Protein AF-A0A1M6DW70-F1 (afdb_monomer_lite)

pLDDT: mean 86.58, std 9.47, range [58.47, 95.62]

Structure (mmCIF, N/CA/C/O backbone):
data_AF-A0A1M6DW70-F1
#
_entry.id   AF-A0A1M6DW70-F1
#
loop_
_atom_site.group_PDB
_atom_site.id
_atom_site.type_symbol
_atom_site.label_atom_id
_atom_site.label_alt_id
_atom_site.label_comp_id
_atom_site.label_asym_id
_atom_site.label_entity_id
_atom_site.label_seq_id
_atom_site.pdbx_PDB_ins_code
_atom_site.Cartn_x
_atom_site.Cartn_y
_atom_site.Cartn_z
_atom_site.occupancy
_atom_site.B_iso_or_equiv
_atom_site.auth_seq_id
_atom_site.auth_comp_id
_atom_site.auth_asym_id
_atom_site.auth_atom_id
_atom_site.pdbx_PDB_model_num
ATOM 1 N N . MET A 1 1 ? 19.298 -14.355 -7.009 1.00 58.47 1 MET A N 1
ATOM 2 C CA . MET A 1 1 ? 19.334 -14.195 -8.479 1.00 58.47 1 MET A CA 1
ATOM 3 C C . MET A 1 1 ? 20.781 -14.211 -8.940 1.00 58.47 1 MET A C 1
ATOM 5 O O . MET A 1 1 ? 21.612 -13.657 -8.231 1.00 58.47 1 MET A O 1
ATOM 9 N N . SER A 1 2 ? 21.098 -14.865 -10.060 1.00 77.12 2 SER A N 1
ATOM 10 C CA . SER A 1 2 ? 22.449 -14.828 -10.643 1.00 77.12 2 SER A CA 1
ATOM 11 C C . SER A 1 2 ? 22.695 -13.485 -11.347 1.00 77.12 2 SER A C 1
ATOM 13 O O . SER A 1 2 ? 21.750 -12.866 -11.836 1.00 77.12 2 SER A O 1
ATOM 15 N N . SER A 1 3 ? 23.954 -13.028 -11.406 1.00 79.88 3 SER A N 1
ATOM 16 C CA . SER A 1 3 ? 24.321 -11.741 -12.037 1.00 79.88 3 SER A CA 1
ATOM 17 C C . SER A 1 3 ? 23.804 -11.635 -13.476 1.00 79.88 3 SER A C 1
ATOM 19 O O . SER A 1 3 ? 23.207 -10.633 -13.856 1.00 79.88 3 SER A O 1
ATOM 21 N N . HIS A 1 4 ? 23.926 -12.723 -14.240 1.00 82.38 4 HIS A N 1
ATOM 22 C CA . HIS A 1 4 ? 23.454 -12.797 -15.623 1.00 82.38 4 HIS A CA 1
ATOM 23 C C . HIS A 1 4 ? 21.933 -12.685 -15.766 1.00 82.38 4 HIS A C 1
ATOM 25 O O . HIS A 1 4 ? 21.446 -12.059 -16.704 1.00 82.38 4 HIS A O 1
ATOM 31 N N . GLN A 1 5 ? 21.167 -13.260 -14.836 1.00 88.25 5 GLN A N 1
ATOM 32 C CA . GLN A 1 5 ? 19.709 -13.148 -14.871 1.00 88.25 5 GLN A CA 1
ATOM 33 C C . GLN A 1 5 ? 19.267 -11.708 -14.592 1.00 88.25 5 GLN A C 1
ATOM 35 O O . GLN A 1 5 ? 18.357 -11.204 -15.241 1.00 88.25 5 GLN A O 1
ATOM 40 N N . LEU A 1 6 ? 19.953 -11.019 -13.678 1.00 90.44 6 LEU A N 1
ATOM 41 C CA . LEU A 1 6 ? 19.671 -9.618 -13.378 1.00 90.44 6 LEU A CA 1
ATOM 42 C C . LEU A 1 6 ? 19.991 -8.694 -14.563 1.00 90.44 6 LEU A C 1
ATOM 44 O O . LEU A 1 6 ? 19.224 -7.781 -14.856 1.00 90.44 6 LEU A O 1
ATOM 48 N N . GLU A 1 7 ? 21.110 -8.919 -15.250 1.00 92.12 7 GLU A N 1
ATOM 49 C CA . GLU A 1 7 ? 21.473 -8.168 -16.460 1.00 92.12 7 GLU A CA 1
ATOM 50 C C . GLU A 1 7 ? 20.455 -8.369 -17.585 1.00 92.12 7 GLU A C 1
ATOM 52 O O . GLU A 1 7 ? 20.051 -7.403 -18.234 1.00 92.12 7 GLU A O 1
ATOM 57 N N . HIS A 1 8 ? 19.982 -9.603 -17.768 1.00 93.62 8 HIS A N 1
ATOM 58 C CA . HIS A 1 8 ? 18.961 -9.916 -18.761 1.00 93.62 8 HIS A CA 1
ATOM 59 C C . HIS A 1 8 ? 17.635 -9.190 -18.485 1.00 93.62 8 HIS A C 1
ATOM 61 O O . HIS A 1 8 ? 17.075 -8.559 -19.382 1.00 93.62 8 HIS A O 1
ATOM 67 N N . GLU A 1 9 ? 17.161 -9.210 -17.237 1.00 92.75 9 GLU A N 1
ATOM 68 C CA . GLU A 1 9 ? 15.927 -8.515 -16.851 1.00 92.75 9 GLU A CA 1
ATOM 69 C C . GLU A 1 9 ? 16.037 -6.992 -17.031 1.00 92.75 9 GLU A C 1
ATOM 71 O O . GLU A 1 9 ? 15.094 -6.353 -17.501 1.00 92.75 9 GLU A O 1
ATOM 76 N N . LYS A 1 10 ? 17.206 -6.399 -16.751 1.00 92.50 10 LYS A N 1
ATOM 77 C CA . LYS A 1 10 ? 17.450 -4.968 -17.005 1.00 92.50 10 LYS A CA 1
ATOM 78 C C . LYS A 1 10 ? 17.316 -4.620 -18.487 1.00 92.50 10 LYS A C 1
ATOM 80 O O . LYS A 1 10 ? 16.659 -3.637 -18.823 1.00 92.50 10 LYS A O 1
ATOM 85 N N . LEU A 1 11 ? 17.911 -5.421 -19.371 1.00 95.62 11 LEU A N 1
ATOM 86 C CA . LEU A 1 11 ? 17.835 -5.198 -20.818 1.00 95.62 11 LEU A CA 1
ATOM 87 C C . LEU A 1 11 ? 16.402 -5.324 -21.340 1.00 95.62 11 LEU A C 1
ATOM 89 O O . LEU A 1 11 ? 15.957 -4.495 -22.133 1.00 95.62 11 LEU A O 1
ATOM 93 N N . LYS A 1 12 ? 15.662 -6.322 -20.853 1.00 94.81 12 LYS A N 1
ATOM 94 C CA . LYS A 1 12 ? 14.253 -6.520 -21.199 1.00 94.81 12 LYS A CA 1
ATOM 95 C C . LYS A 1 12 ? 13.395 -5.320 -20.800 1.00 94.81 12 LYS A C 1
ATOM 97 O O . LYS A 1 12 ? 12.552 -4.882 -21.579 1.00 94.81 12 LYS A O 1
ATOM 102 N N . LEU A 1 13 ? 13.636 -4.764 -19.615 1.00 92.31 13 LEU A N 1
ATOM 103 C CA . LEU A 1 13 ? 12.917 -3.595 -19.118 1.00 92.31 13 LEU A CA 1
ATOM 104 C C . LEU A 1 13 ? 13.230 -2.335 -19.937 1.00 92.31 13 LEU A C 1
ATOM 106 O O . LEU A 1 13 ? 12.308 -1.604 -20.287 1.00 92.31 13 LEU A O 1
ATOM 110 N N . ILE A 1 14 ? 14.498 -2.113 -20.303 1.00 92.81 14 ILE A N 1
ATOM 111 C CA . ILE A 1 14 ? 14.890 -1.006 -21.192 1.00 92.81 14 ILE A CA 1
ATOM 112 C C . ILE A 1 14 ? 14.152 -1.111 -22.526 1.00 92.81 14 ILE A C 1
ATOM 114 O O . ILE A 1 14 ? 13.535 -0.142 -22.961 1.00 92.81 14 ILE A O 1
ATOM 118 N N . HIS A 1 15 ? 14.178 -2.291 -23.148 1.00 94.44 15 HIS A N 1
ATOM 119 C CA . HIS A 1 15 ? 13.503 -2.516 -24.421 1.00 94.44 15 HIS A CA 1
ATOM 120 C C . HIS A 1 15 ? 11.999 -2.232 -24.320 1.00 94.44 15 HIS A C 1
ATOM 122 O O . HIS A 1 15 ? 11.468 -1.455 -25.110 1.00 94.44 15 HIS A O 1
ATOM 128 N N . TRP A 1 16 ? 11.337 -2.761 -23.291 1.00 94.44 16 TRP A N 1
ATOM 129 C CA . TRP A 1 16 ? 9.913 -2.523 -23.070 1.00 94.44 16 TRP A CA 1
ATOM 130 C C . TRP A 1 16 ? 9.580 -1.032 -22.930 1.00 94.44 16 TRP A C 1
ATOM 132 O O . TRP A 1 16 ? 8.644 -0.553 -23.562 1.00 94.44 16 TRP A O 1
ATOM 142 N N . ILE A 1 17 ? 10.381 -0.275 -22.171 1.00 91.44 17 ILE A N 1
ATOM 143 C CA . ILE A 1 17 ? 10.187 1.175 -22.022 1.00 91.44 17 ILE A CA 1
ATOM 144 C C . ILE A 1 17 ? 10.343 1.895 -23.366 1.00 91.44 17 ILE A C 1
ATOM 146 O O . ILE A 1 17 ? 9.563 2.797 -23.657 1.00 91.44 17 ILE A O 1
ATOM 150 N N . THR A 1 18 ? 11.309 1.501 -24.202 1.00 92.50 18 THR A N 1
ATOM 151 C CA . THR A 1 18 ? 11.518 2.140 -25.516 1.00 92.50 18 THR A CA 1
ATOM 152 C C . THR A 1 18 ? 10.381 1.900 -26.508 1.00 92.50 18 THR A C 1
ATOM 154 O O . THR A 1 18 ? 10.203 2.694 -27.430 1.00 92.50 18 THR A O 1
ATOM 157 N N . GLU A 1 19 ? 9.598 0.836 -26.328 1.00 94.75 19 GLU A N 1
ATOM 158 C CA . GLU A 1 19 ? 8.436 0.541 -27.173 1.00 94.75 19 GLU A CA 1
ATOM 159 C C . GLU A 1 19 ? 7.168 1.294 -26.742 1.00 94.75 19 GLU A C 1
ATOM 161 O O . GLU A 1 19 ? 6.201 1.370 -27.509 1.00 94.75 19 GLU A O 1
ATOM 166 N N . LEU A 1 20 ? 7.156 1.881 -25.540 1.00 92.50 20 LEU A N 1
ATOM 167 C CA . LEU A 1 20 ? 6.023 2.664 -25.057 1.00 92.50 20 LEU A CA 1
ATOM 168 C C . LEU A 1 20 ? 5.867 3.950 -25.873 1.00 92.50 20 LEU A C 1
ATOM 170 O O . LEU A 1 20 ? 6.781 4.761 -25.989 1.00 92.50 20 LEU A O 1
ATOM 174 N N . ARG A 1 21 ? 4.660 4.158 -26.402 1.00 92.19 21 ARG A N 1
ATOM 175 C CA . ARG A 1 21 ? 4.278 5.378 -27.137 1.00 92.19 21 ARG A CA 1
ATOM 176 C C . ARG A 1 21 ? 3.316 6.278 -26.365 1.00 92.19 21 ARG A C 1
ATOM 178 O O . ARG A 1 21 ? 3.030 7.385 -26.807 1.00 92.19 21 ARG A O 1
ATOM 185 N N . ASP A 1 22 ? 2.787 5.791 -25.246 1.00 93.25 22 ASP A N 1
ATOM 186 C CA . ASP A 1 22 ? 1.836 6.528 -24.421 1.00 93.25 22 ASP A CA 1
ATOM 187 C C . ASP A 1 22 ? 2.578 7.419 -23.415 1.00 93.25 22 ASP A C 1
ATOM 189 O O . ASP A 1 22 ? 3.162 6.943 -22.437 1.00 93.25 22 ASP A O 1
ATOM 193 N N . ASN A 1 23 ? 2.523 8.731 -23.650 1.00 90.06 23 ASN A N 1
ATOM 194 C CA . ASN A 1 23 ? 3.149 9.735 -22.791 1.00 90.06 23 ASN A CA 1
ATOM 195 C C . ASN A 1 23 ? 2.605 9.704 -21.354 1.00 90.06 23 ASN A C 1
ATOM 197 O O . ASN A 1 23 ? 3.370 9.907 -20.414 1.00 90.06 23 ASN A O 1
ATOM 201 N N . ALA A 1 24 ? 1.323 9.379 -21.152 1.00 92.06 24 ALA A N 1
ATOM 202 C CA . ALA A 1 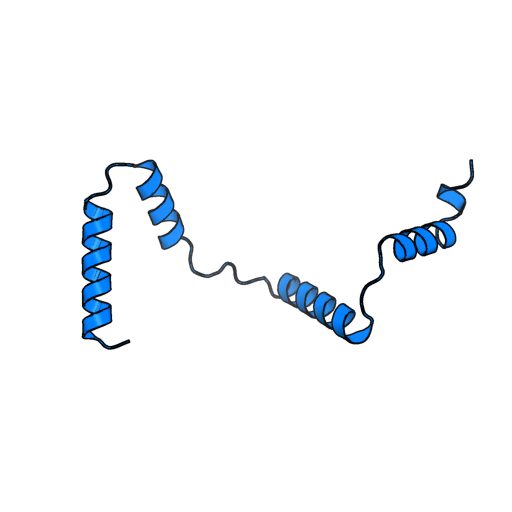24 ? 0.738 9.308 -19.813 1.00 92.06 24 ALA A CA 1
ATOM 203 C C . ALA A 1 24 ? 1.314 8.137 -18.999 1.00 92.06 24 ALA A C 1
ATOM 205 O O . ALA A 1 24 ? 1.422 8.214 -17.772 1.00 92.06 24 ALA A O 1
ATOM 206 N N . VAL A 1 25 ? 1.700 7.045 -19.666 1.00 90.62 25 VAL A N 1
ATOM 207 C CA . VAL A 1 25 ? 2.381 5.909 -19.028 1.00 90.62 25 VAL A CA 1
ATOM 208 C C . VAL A 1 25 ? 3.821 6.281 -18.677 1.00 90.62 25 VAL A C 1
ATOM 210 O O . VAL A 1 25 ? 4.262 6.002 -17.562 1.00 90.62 25 VAL A O 1
ATOM 213 N N . ILE A 1 26 ? 4.532 6.963 -19.579 1.00 90.81 26 ILE A N 1
ATOM 214 C CA . ILE A 1 26 ? 5.907 7.431 -19.341 1.00 90.81 26 ILE A CA 1
ATOM 215 C C . ILE A 1 26 ? 5.961 8.391 -18.145 1.00 90.81 26 ILE A C 1
ATOM 217 O O . ILE A 1 26 ? 6.797 8.211 -17.261 1.00 90.81 26 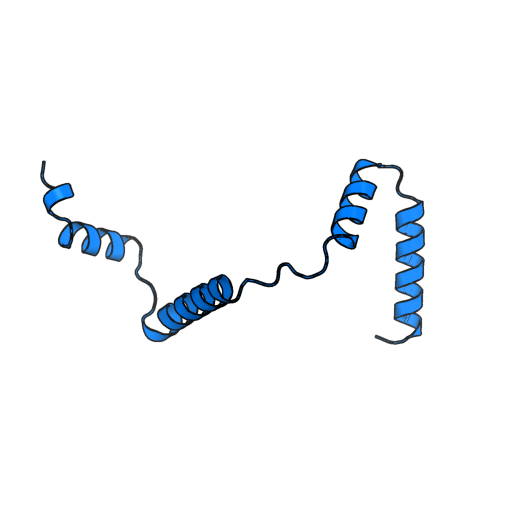ILE A O 1
ATOM 221 N N . GLU A 1 27 ? 5.038 9.349 -18.049 1.00 89.75 27 GLU A N 1
ATOM 222 C CA . GLU A 1 27 ? 4.958 10.274 -16.910 1.00 89.75 27 GLU A CA 1
ATOM 223 C C . GLU A 1 27 ? 4.730 9.549 -15.576 1.00 89.75 27 GLU A C 1
ATOM 225 O O . GLU A 1 27 ? 5.326 9.899 -14.556 1.00 89.75 27 GLU A O 1
ATOM 230 N N . LYS A 1 28 ? 3.883 8.511 -15.557 1.00 87.44 28 LYS A N 1
ATOM 231 C CA . LYS A 1 28 ? 3.668 7.690 -14.355 1.00 87.44 28 LYS A CA 1
ATOM 232 C C . LYS A 1 28 ? 4.928 6.918 -13.970 1.00 87.44 28 LYS A C 1
ATOM 234 O O . LYS A 1 28 ? 5.262 6.874 -12.790 1.00 87.44 28 LYS A O 1
ATOM 239 N N . LEU A 1 29 ? 5.644 6.350 -14.941 1.00 88.62 29 LEU A N 1
ATOM 240 C CA . LEU A 1 29 ? 6.915 5.662 -14.697 1.00 88.62 29 LEU A CA 1
ATOM 241 C C . LEU A 1 29 ? 7.977 6.622 -14.155 1.00 88.62 29 LEU A C 1
ATOM 243 O O . LEU A 1 29 ? 8.663 6.286 -13.195 1.00 88.62 29 LEU A O 1
ATOM 247 N N . GLN A 1 30 ? 8.069 7.833 -14.705 1.00 87.31 30 GLN A N 1
ATOM 248 C CA . GLN A 1 30 ? 8.953 8.878 -14.188 1.00 87.31 30 GLN A CA 1
ATOM 249 C C . GLN A 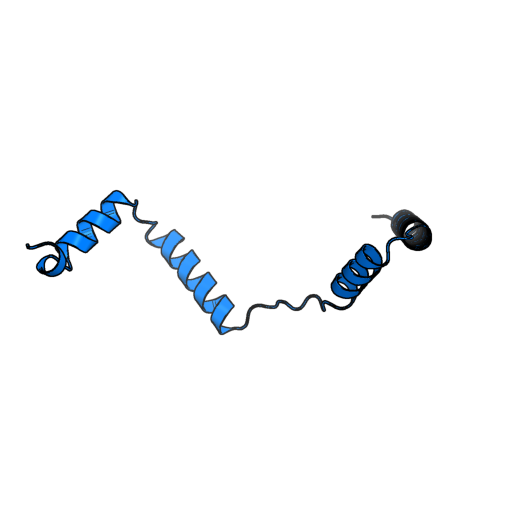1 30 ? 8.609 9.236 -12.744 1.00 87.31 30 GLN A C 1
ATOM 251 O O . GLN A 1 30 ? 9.507 9.288 -11.915 1.00 87.31 30 GLN A O 1
ATOM 256 N N . LYS A 1 31 ? 7.323 9.386 -12.404 1.00 87.38 31 LYS A N 1
ATOM 257 C CA . LYS A 1 31 ? 6.897 9.615 -11.015 1.00 87.38 31 LYS A CA 1
ATOM 258 C C . LYS A 1 31 ? 7.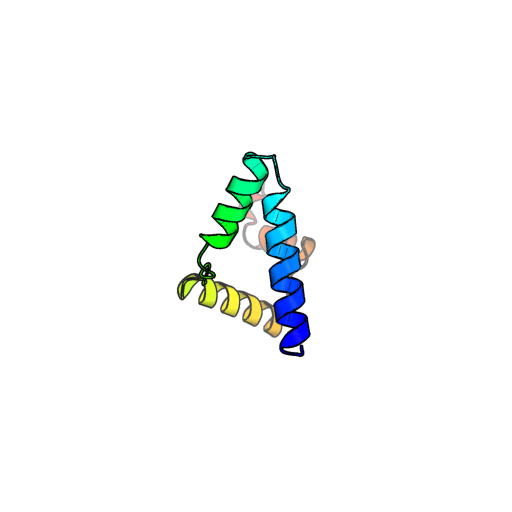292 8.475 -10.082 1.00 87.38 31 LYS A C 1
ATOM 260 O O . LYS A 1 31 ? 7.711 8.756 -8.973 1.00 87.38 31 LYS A O 1
ATOM 265 N N . ILE A 1 32 ? 7.203 7.220 -10.519 1.00 85.12 32 ILE A N 1
ATOM 266 C CA . ILE A 1 32 ? 7.646 6.065 -9.720 1.00 85.12 32 ILE A CA 1
ATOM 267 C C . ILE A 1 32 ? 9.170 6.070 -9.540 1.00 85.12 32 ILE A C 1
ATOM 269 O O . ILE A 1 32 ? 9.652 5.760 -8.458 1.00 85.12 32 ILE A O 1
ATOM 273 N N . MET A 1 33 ? 9.934 6.433 -10.576 1.00 82.88 33 MET A N 1
ATOM 274 C CA . MET A 1 33 ? 11.398 6.531 -10.493 1.00 82.88 33 MET A CA 1
ATOM 275 C C . MET A 1 33 ? 11.870 7.717 -9.643 1.00 82.88 33 MET A C 1
ATOM 277 O O . MET A 1 33 ? 12.914 7.630 -9.004 1.00 82.88 33 MET A O 1
ATOM 281 N N . SER A 1 34 ? 11.132 8.828 -9.674 1.00 79.69 34 SER A N 1
ATOM 282 C CA . SER A 1 34 ? 11.421 10.054 -8.923 1.00 79.69 34 SER A CA 1
ATOM 283 C C . SER A 1 34 ? 10.816 10.066 -7.525 1.00 79.69 34 SER A C 1
ATOM 285 O O . SER A 1 34 ? 11.233 10.877 -6.703 1.00 79.69 34 SER A O 1
ATOM 287 N N . ALA A 1 35 ? 9.848 9.195 -7.246 1.00 68.62 35 ALA A N 1
ATOM 288 C CA . ALA A 1 35 ? 9.450 8.881 -5.890 1.00 68.62 35 ALA A CA 1
ATOM 289 C C . ALA A 1 35 ? 10.649 8.189 -5.243 1.00 68.62 35 ALA A C 1
ATOM 291 O O . ALA A 1 35 ? 10.855 6.982 -5.388 1.00 68.62 35 ALA A O 1
ATOM 292 N N . GLU A 1 36 ? 11.485 8.979 -4.568 1.00 58.72 36 GLU A N 1
ATOM 293 C CA . GLU A 1 36 ? 12.409 8.447 -3.581 1.00 58.72 36 GLU A CA 1
ATOM 294 C C . GLU A 1 36 ? 11.633 7.430 -2.738 1.00 58.72 36 GLU A C 1
ATOM 296 O O . GLU A 1 36 ? 10.479 7.663 -2.375 1.00 58.72 36 GLU A O 1
ATOM 301 N N . GLN A 1 37 ? 12.248 6.286 -2.438 1.00 58.53 37 GLN A N 1
ATOM 302 C 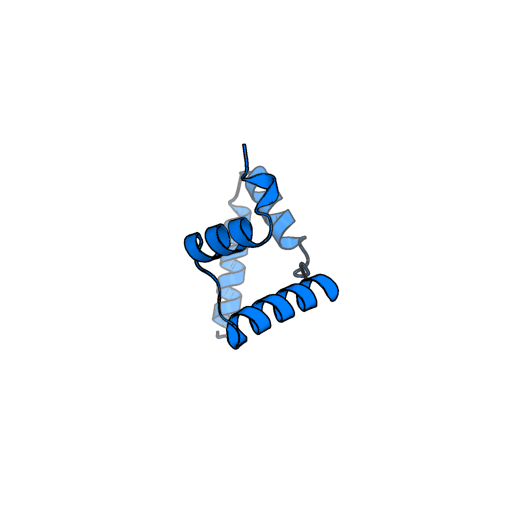CA . GLN A 1 37 ? 11.669 5.208 -1.621 1.00 58.53 37 GLN A CA 1
ATOM 303 C C . GLN A 1 37 ? 11.396 5.636 -0.161 1.00 58.53 37 GLN A C 1
ATOM 305 O O . GLN A 1 37 ? 11.387 4.815 0.752 1.00 58.53 37 GLN A O 1
ATOM 310 N N . SER A 1 38 ? 11.206 6.925 0.087 1.00 58.78 38 SER A N 1
ATOM 311 C CA . SER A 1 38 ? 10.990 7.546 1.374 1.00 58.78 38 SER A CA 1
ATOM 312 C C . SER A 1 38 ? 9.597 8.162 1.444 1.00 58.78 38 SER A C 1
ATOM 314 O O . SER A 1 38 ? 9.442 9.339 1.754 1.00 58.78 38 SER A O 1
ATOM 316 N N . GLU A 1 39 ? 8.563 7.341 1.307 1.00 59.28 39 GLU A N 1
ATOM 317 C CA . GLU A 1 39 ? 7.456 7.492 2.255 1.00 59.28 39 GLU A CA 1
ATOM 318 C C . GLU A 1 39 ? 7.853 6.753 3.540 1.00 59.28 39 GLU A C 1
ATOM 320 O O . GLU A 1 39 ? 7.270 5.751 3.945 1.00 59.28 39 GLU A O 1
ATOM 325 N N . SER A 1 40 ? 8.944 7.209 4.166 1.00 67.88 40 SER A N 1
ATOM 326 C CA . SER A 1 40 ? 9.253 6.801 5.526 1.00 67.88 40 SER A CA 1
ATOM 327 C C . SER A 1 40 ? 8.259 7.518 6.419 1.00 67.88 40 SER A C 1
ATOM 329 O O . SER A 1 40 ? 8.258 8.751 6.453 1.00 67.88 40 SER A O 1
ATOM 331 N N . LEU A 1 41 ? 7.442 6.761 7.146 1.00 79.38 41 LEU A N 1
ATOM 332 C CA . LEU A 1 41 ? 6.612 7.321 8.204 1.00 79.38 41 LEU A CA 1
ATOM 333 C C . LEU A 1 41 ? 7.471 8.229 9.087 1.00 79.38 41 LEU A C 1
ATOM 335 O O . LEU A 1 41 ? 8.577 7.853 9.501 1.00 79.38 41 LEU A O 1
ATOM 339 N N . SER A 1 42 ? 6.963 9.416 9.400 1.00 84.56 42 SER A N 1
ATOM 340 C CA . SER A 1 42 ? 7.554 10.242 10.441 1.00 84.56 42 SER A CA 1
ATOM 341 C C . SER A 1 42 ? 7.621 9.444 11.745 1.00 84.56 42 SER A C 1
ATOM 343 O O . SER A 1 42 ? 6.867 8.494 11.975 1.00 84.56 42 SER A O 1
ATOM 345 N N . LYS A 1 43 ? 8.520 9.845 12.649 1.00 86.25 43 LYS A N 1
ATOM 346 C CA . LYS A 1 43 ? 8.644 9.189 13.961 1.00 86.25 43 LYS A CA 1
ATOM 347 C C . LYS A 1 43 ? 7.307 9.135 14.707 1.00 86.25 43 LYS A C 1
ATOM 349 O O . LYS A 1 43 ? 7.037 8.146 15.377 1.00 86.25 43 LYS A O 1
ATOM 354 N N . ASN A 1 44 ? 6.481 10.171 14.552 1.00 89.75 44 ASN A N 1
ATOM 355 C CA . ASN A 1 44 ? 5.178 10.266 15.204 1.00 89.75 44 ASN A CA 1
ATOM 356 C C . ASN A 1 44 ? 4.150 9.327 14.568 1.00 89.75 44 ASN A C 1
ATOM 358 O O . ASN A 1 44 ? 3.443 8.637 15.292 1.00 89.75 44 ASN A O 1
ATOM 362 N N . GLU A 1 45 ? 4.087 9.261 13.236 1.00 89.12 45 GLU A N 1
ATOM 363 C CA . GLU A 1 45 ? 3.186 8.334 12.538 1.00 89.12 45 GLU A CA 1
ATOM 364 C C . GLU A 1 45 ? 3.540 6.885 12.856 1.00 89.12 45 GLU A C 1
ATOM 366 O O . GLU A 1 45 ? 2.664 6.081 13.164 1.00 89.12 45 GLU A O 1
ATOM 371 N N . ARG A 1 46 ? 4.837 6.565 12.863 1.00 91.81 46 ARG A N 1
ATOM 372 C CA . ARG A 1 46 ? 5.303 5.235 13.241 1.00 91.81 46 ARG A CA 1
ATOM 373 C C . ARG A 1 46 ? 4.957 4.903 14.692 1.00 91.81 46 ARG A C 1
ATOM 375 O O . ARG A 1 46 ? 4.427 3.829 14.943 1.00 91.81 46 ARG A O 1
ATOM 382 N N . ALA A 1 47 ? 5.196 5.829 15.621 1.00 93.75 47 ALA A N 1
ATOM 383 C CA . ALA A 1 47 ? 4.858 5.632 17.028 1.00 93.75 47 ALA A CA 1
ATOM 384 C C . ALA A 1 47 ? 3.351 5.410 17.242 1.00 93.75 47 ALA A C 1
ATOM 386 O O . ALA A 1 47 ? 2.978 4.523 18.002 1.00 93.75 47 ALA A O 1
ATOM 387 N N . ALA A 1 48 ? 2.492 6.159 16.542 1.00 93.56 48 ALA A N 1
ATOM 388 C CA . ALA A 1 48 ? 1.042 5.997 16.629 1.00 93.56 48 ALA A CA 1
ATOM 389 C C . ALA A 1 48 ? 0.574 4.629 16.102 1.00 93.56 48 ALA A C 1
ATOM 391 O O . ALA A 1 48 ? -0.297 3.997 16.701 1.00 93.56 48 ALA A O 1
ATOM 392 N N . ILE A 1 49 ? 1.168 4.147 15.006 1.00 91.62 49 ILE A N 1
ATOM 393 C CA . ILE A 1 49 ? 0.879 2.811 14.467 1.00 91.62 49 ILE A CA 1
ATOM 394 C C . ILE A 1 49 ? 1.364 1.725 15.432 1.00 91.62 49 ILE A C 1
ATOM 396 O O . ILE A 1 49 ? 0.610 0.800 15.729 1.00 91.62 49 ILE A O 1
ATOM 400 N N . ASP A 1 50 ? 2.584 1.847 15.957 1.00 93.69 50 ASP A N 1
ATOM 401 C CA . ASP A 1 50 ? 3.144 0.884 16.908 1.00 93.69 50 ASP A CA 1
ATOM 402 C C . ASP A 1 50 ? 2.312 0.831 18.203 1.00 93.69 50 ASP A C 1
ATOM 404 O O . ASP A 1 50 ? 2.079 -0.246 18.753 1.00 93.69 50 ASP A O 1
ATOM 408 N N . GLU A 1 51 ? 1.820 1.972 18.693 1.00 92.94 51 GLU A N 1
ATOM 409 C CA . GLU A 1 51 ? 0.908 2.037 19.840 1.00 92.94 51 GLU A CA 1
ATOM 410 C C . GLU A 1 51 ? -0.422 1.336 19.542 1.00 92.94 51 GLU A C 1
ATOM 412 O O . GLU A 1 51 ? -0.866 0.497 20.331 1.00 92.94 51 GLU A O 1
ATOM 417 N N . ALA A 1 52 ? -1.028 1.620 18.385 1.00 89.88 52 ALA A N 1
ATOM 418 C CA . ALA A 1 52 ? -2.274 0.990 17.963 1.00 89.88 52 ALA A CA 1
ATOM 419 C C . ALA A 1 52 ? -2.132 -0.538 17.867 1.00 89.88 52 ALA A C 1
ATOM 421 O O . ALA A 1 52 ? -2.944 -1.261 18.446 1.00 89.88 52 ALA A O 1
ATOM 422 N N . LEU A 1 53 ? -1.078 -1.039 17.219 1.00 92.25 53 LEU A N 1
ATOM 423 C CA . LEU A 1 53 ? -0.811 -2.477 17.107 1.00 92.25 53 LEU A CA 1
ATOM 424 C C . LEU A 1 53 ? -0.596 -3.124 18.482 1.00 92.25 53 LEU A C 1
ATOM 426 O O . LEU A 1 53 ? -1.233 -4.128 18.791 1.00 92.25 53 LEU A O 1
ATOM 430 N N . ASN A 1 54 ? 0.205 -2.502 19.353 1.00 92.62 54 ASN A N 1
ATOM 431 C CA . ASN A 1 54 ? 0.408 -2.992 20.719 1.00 92.62 54 ASN A CA 1
ATOM 432 C C . ASN A 1 54 ? -0.894 -3.021 21.536 1.00 92.62 54 ASN A C 1
ATOM 434 O O . ASN A 1 54 ? -1.083 -3.914 22.364 1.00 92.62 54 ASN A O 1
ATOM 438 N N . SER A 1 55 ? -1.784 -2.042 21.341 1.00 89.94 55 SER A N 1
ATOM 439 C CA . SER A 1 55 ? -3.082 -2.005 22.022 1.00 89.94 55 SER A CA 1
ATOM 440 C C . SER A 1 55 ? -3.996 -3.147 21.574 1.00 89.94 55 SER A C 1
ATOM 442 O O . SER A 1 55 ? -4.643 -3.770 22.415 1.00 89.94 55 SER A O 1
ATOM 444 N N . ILE A 1 56 ? -3.978 -3.471 20.277 1.00 89.62 56 ILE A N 1
ATOM 445 C CA . I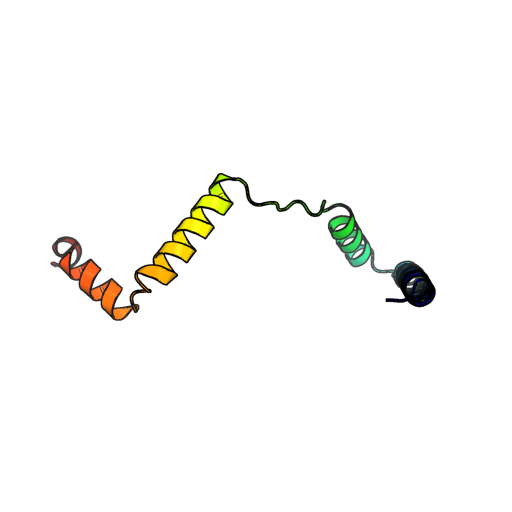LE A 1 56 ? -4.745 -4.573 19.693 1.00 89.62 56 ILE A CA 1
ATOM 446 C C . ILE A 1 56 ? -4.215 -5.914 20.207 1.00 89.62 56 ILE A C 1
ATOM 448 O O . ILE A 1 56 ? -5.007 -6.756 20.622 1.00 89.62 56 ILE A O 1
ATOM 452 N N . ASP A 1 57 ? -2.895 -6.099 20.248 1.00 88.12 57 ASP A N 1
ATOM 453 C CA . ASP A 1 57 ? -2.284 -7.351 20.708 1.00 88.12 57 ASP A CA 1
ATOM 454 C C . ASP A 1 57 ? -2.542 -7.619 22.197 1.00 88.12 57 ASP A C 1
ATOM 456 O O . ASP A 1 57 ? -2.765 -8.762 22.598 1.00 88.12 57 ASP A O 1
ATOM 460 N N . LYS A 1 58 ? -2.522 -6.575 23.036 1.00 86.56 58 LYS A N 1
ATOM 461 C CA . LYS A 1 58 ? -2.725 -6.721 24.487 1.00 86.56 58 LYS A CA 1
ATOM 462 C C . LYS A 1 58 ? -4.193 -6.807 24.887 1.00 86.56 58 LYS A C 1
ATOM 464 O O . LYS A 1 58 ? -4.537 -7.608 25.754 1.00 86.56 58 LYS A O 1
ATOM 469 N N . ASN A 1 59 ? -5.039 -5.961 24.301 1.00 83.56 59 ASN A N 1
ATOM 470 C CA . ASN A 1 59 ? -6.399 -5.729 24.789 1.00 83.56 59 ASN A CA 1
ATOM 471 C C . ASN A 1 59 ? -7.477 -6.166 23.784 1.00 83.56 59 ASN A C 1
ATOM 473 O O . ASN A 1 59 ? -8.663 -6.122 24.110 1.00 83.56 59 ASN A O 1
ATOM 477 N N . GLY A 1 60 ? -7.086 -6.602 22.585 1.00 83.56 60 GLY A N 1
ATOM 478 C CA . GLY A 1 60 ? -8.006 -6.960 21.513 1.00 83.56 60 GLY A CA 1
ATOM 479 C C . GLY A 1 60 ? -8.704 -5.747 20.896 1.00 83.56 60 GLY A C 1
ATOM 480 O O . GLY A 1 60 ? -8.331 -4.593 21.101 1.00 83.56 60 GLY A O 1
ATOM 481 N N . THR A 1 61 ? -9.749 -6.020 20.117 1.00 86.44 61 THR A N 1
ATOM 482 C CA . THR A 1 61 ? -10.640 -4.996 19.554 1.00 86.44 61 THR A CA 1
ATOM 483 C C . THR A 1 61 ? -12.069 -5.238 20.020 1.00 86.44 61 THR A C 1
ATOM 485 O O . THR A 1 61 ? -12.446 -6.363 20.352 1.00 86.44 61 THR A O 1
ATOM 488 N N . LEU A 1 62 ? -12.873 -4.177 20.047 1.00 87.44 62 LEU A N 1
ATOM 489 C CA . LEU A 1 62 ? -14.301 -4.275 20.331 1.00 87.44 62 LEU A CA 1
ATOM 490 C C . LEU A 1 62 ? -15.077 -4.450 19.026 1.00 87.44 62 LEU A C 1
ATOM 492 O O . LEU A 1 62 ? -14.816 -3.771 18.031 1.00 87.44 62 LEU A O 1
ATOM 496 N N . SER A 1 63 ? -16.072 -5.333 19.038 1.00 90.00 63 SER A N 1
ATOM 497 C CA . SER A 1 63 ? -17.018 -5.434 17.928 1.00 90.00 63 SER A CA 1
ATOM 498 C C . SER A 1 63 ? -17.889 -4.179 17.835 1.00 90.00 63 SER A C 1
ATOM 500 O O . SER A 1 63 ? -18.120 -3.485 18.826 1.00 90.00 63 SER A O 1
ATOM 502 N N . HIS A 1 64 ? -18.441 -3.918 16.648 1.00 88.62 64 HIS A N 1
ATOM 503 C CA . HIS A 1 64 ? -19.319 -2.770 16.415 1.00 88.62 64 HIS A CA 1
ATOM 504 C C . HIS A 1 64 ? -20.447 -2.659 17.458 1.00 88.62 64 HIS A C 1
ATOM 506 O O . HIS A 1 64 ? -20.664 -1.588 18.017 1.00 88.62 64 HIS A O 1
ATOM 512 N N . ASN A 1 65 ? -21.117 -3.770 17.782 1.00 92.88 65 ASN A N 1
ATOM 513 C CA . ASN A 1 65 ? -22.207 -3.778 18.762 1.00 92.88 65 ASN A CA 1
ATOM 514 C C . ASN A 1 65 ? -21.729 -3.398 20.172 1.00 92.88 65 ASN A C 1
ATOM 516 O O . ASN A 1 65 ? -22.396 -2.614 20.841 1.00 92.88 65 ASN A O 1
ATOM 520 N N . GLN A 1 66 ? -20.560 -3.895 20.594 1.00 90.94 66 GLN A N 1
ATOM 521 C CA . GLN A 1 66 ? -19.971 -3.557 21.895 1.00 90.94 66 GLN A CA 1
ATOM 522 C C . GLN A 1 66 ? -19.605 -2.073 21.972 1.00 90.94 66 GLN A C 1
ATOM 524 O O . GLN A 1 66 ? -19.942 -1.407 22.948 1.00 90.94 66 GLN A O 1
ATOM 529 N N . VAL A 1 67 ? -18.995 -1.526 20.914 1.00 91.25 67 VAL A N 1
ATOM 530 C CA . VAL A 1 67 ? -18.684 -0.091 20.828 1.00 91.25 67 VAL A CA 1
ATOM 531 C C . VAL A 1 67 ? -19.959 0.745 20.938 1.00 91.25 67 VAL A C 1
ATOM 533 O O . VAL A 1 67 ? -19.993 1.727 21.680 1.00 91.25 67 VAL A O 1
ATOM 536 N N . MET A 1 68 ? -21.020 0.360 20.227 1.00 91.50 68 MET A N 1
ATOM 537 C CA . MET A 1 68 ? -22.296 1.076 20.250 1.00 91.50 68 MET A CA 1
ATOM 538 C C . MET A 1 68 ? -22.958 1.038 21.631 1.00 91.50 68 MET A C 1
ATOM 540 O O . MET A 1 68 ? -23.480 2.056 22.089 1.00 91.50 68 MET A O 1
ATOM 544 N N . GLU A 1 69 ? -22.912 -0.104 22.314 1.00 92.06 69 GLU A N 1
ATOM 545 C CA . GLU A 1 69 ? -23.463 -0.257 23.659 1.00 92.06 69 GLU A CA 1
ATOM 546 C C . GLU A 1 69 ? -22.678 0.561 24.695 1.00 92.06 69 GLU A C 1
ATOM 548 O O . GLU A 1 69 ? -23.271 1.353 25.432 1.00 92.06 69 GLU A O 1
ATOM 553 N N . GLU A 1 70 ? -21.345 0.463 24.703 1.00 90.44 70 GLU A N 1
ATOM 554 C CA . GLU A 1 70 ? -20.489 1.260 25.589 1.00 90.44 70 GLU A CA 1
ATOM 555 C C . GLU A 1 70 ? -20.655 2.762 25.350 1.00 90.44 70 GLU A C 1
ATOM 557 O O . GLU A 1 70 ? -20.737 3.541 26.302 1.00 90.44 70 GLU A O 1
ATOM 562 N N . THR A 1 71 ? -20.760 3.176 24.086 1.00 92.12 71 THR A N 1
ATOM 563 C CA . THR A 1 71 ? -20.970 4.579 23.710 1.00 92.12 71 THR A CA 1
ATOM 564 C C . THR A 1 71 ? -22.320 5.076 24.210 1.00 92.12 71 THR A C 1
ATOM 566 O O . THR A 1 71 ? -22.402 6.161 24.789 1.00 92.12 71 THR A O 1
ATOM 569 N N . LYS A 1 72 ? -23.380 4.278 24.050 1.00 91.00 72 LYS A N 1
ATOM 570 C CA . LYS A 1 72 ? -24.718 4.611 24.549 1.00 91.00 72 LYS A CA 1
ATOM 571 C C . LYS A 1 72 ? -24.747 4.724 26.071 1.00 91.00 72 LYS A C 1
ATOM 573 O O . LYS A 1 72 ? -25.397 5.625 26.598 1.00 91.00 72 LYS A O 1
ATOM 578 N N . ASN A 1 73 ? -24.019 3.857 26.770 1.00 90.19 73 ASN A N 1
ATOM 579 C CA . ASN A 1 73 ? -23.898 3.905 28.225 1.00 90.19 73 ASN A CA 1
ATOM 580 C C . ASN A 1 73 ? -23.111 5.142 28.685 1.00 90.19 73 ASN A C 1
ATOM 582 O O . ASN A 1 73 ? -23.568 5.876 29.563 1.00 90.19 73 ASN A O 1
ATOM 586 N N . ARG A 1 74 ? -21.960 5.416 28.058 1.00 93.19 74 ARG A N 1
ATOM 587 C CA . ARG A 1 74 ? -21.066 6.531 28.412 1.00 93.19 74 ARG A CA 1
ATOM 588 C C . ARG A 1 74 ? -21.669 7.899 28.095 1.00 93.19 74 ARG A C 1
ATOM 590 O O . ARG A 1 74 ? -21.519 8.826 28.884 1.00 93.19 74 ARG A O 1
ATOM 597 N N . TYR A 1 75 ? -22.376 8.015 26.975 1.00 91.81 75 TYR A N 1
ATOM 598 C CA . TYR A 1 75 ? -22.973 9.262 26.490 1.00 91.81 75 TYR A CA 1
ATOM 599 C C . TYR A 1 75 ? -24.499 9.185 26.456 1.00 91.81 75 TYR A C 1
ATOM 601 O O . TYR A 1 75 ? -25.144 9.599 25.494 1.00 91.81 75 TYR A O 1
ATOM 609 N N . SER A 1 76 ? -25.099 8.643 27.518 1.00 88.12 76 SER A N 1
ATOM 610 C CA . SER A 1 76 ? -26.549 8.404 27.587 1.00 88.12 76 SER A CA 1
ATOM 611 C C . SER A 1 76 ? -27.403 9.662 27.385 1.00 88.12 76 SER A C 1
ATOM 613 O O . SER A 1 76 ? -28.525 9.575 26.891 1.00 88.12 76 SER A O 1
ATOM 615 N N . ASN A 1 77 ? -26.869 10.840 27.709 1.00 90.25 77 ASN A N 1
ATOM 616 C CA . ASN A 1 77 ? -27.490 12.144 27.472 1.00 90.25 77 ASN A CA 1
ATOM 617 C C . ASN A 1 77 ? -27.708 12.470 25.985 1.00 90.25 77 ASN A C 1
ATOM 619 O O . ASN A 1 77 ? -28.613 13.237 25.680 1.00 90.25 77 ASN A O 1
ATOM 623 N N . LEU A 1 78 ? -26.931 11.886 25.069 1.00 87.06 78 LEU A N 1
ATOM 624 C CA . LEU A 1 78 ? -27.088 12.078 23.621 1.00 87.06 78 LEU A CA 1
ATOM 625 C C . LEU A 1 78 ? -28.170 11.173 23.008 1.00 87.06 78 LEU A C 1
ATOM 627 O O . LEU A 1 78 ? -28.578 11.384 21.869 1.00 87.06 78 LEU A O 1
ATOM 631 N N . PHE A 1 79 ? -28.641 10.170 23.757 1.00 78.31 79 PHE A N 1
ATOM 632 C CA . PHE A 1 79 ? -29.628 9.184 23.298 1.00 78.31 79 PHE A CA 1
ATOM 633 C C . PHE A 1 79 ? -30.992 9.316 23.988 1.00 78.31 79 PHE A C 1
ATOM 635 O O . PHE A 1 79 ? -31.913 8.561 23.669 1.00 78.31 79 PHE A O 1
ATOM 642 N N . LYS A 1 80 ? -31.141 10.258 24.926 1.00 74.25 80 LYS A N 1
ATOM 643 C CA . LYS A 1 80 ? -32.430 10.607 25.532 1.00 74.25 80 LYS A CA 1
ATOM 644 C C . LYS A 1 80 ? -33.111 11.665 24.656 1.00 74.25 80 LYS A C 1
ATOM 646 O O . LYS A 1 80 ? -32.576 12.760 24.509 1.00 74.25 80 LYS A O 1
ATOM 651 N N . LYS A 1 81 ? -34.250 11.308 24.056 1.00 60.41 81 LYS A N 1
ATOM 652 C CA . LYS A 1 81 ? -35.206 12.260 23.471 1.00 60.41 81 LYS A CA 1
ATOM 653 C C . LYS A 1 81 ? -36.215 12.681 24.526 1.00 60.41 81 LYS A C 1
ATOM 655 O O . LYS A 1 81 ? -36.612 11.791 25.310 1.00 60.41 81 LYS A O 1
#

Sequence (81 aa):
MSSHQLEHEKLKLIHWITELRDNAVIEKLQKIMSAEQSESLSKNERAAIDEALNSIDKNGTLSHNQVMEETKNRYSNLFKK

Radius of gyration: 25.43 Å; chains: 1; bounding box: 60×27×56 Å

Secondary structure (DSSP, 8-state):
--HHHHHHHHHHHHHHHHH---HHHHHHHHHHHHS-S--PPPHHHHHHHHHHHHHHHHH----HHHHHHHHHHHTGGGT--

Organism: NCBI:txid683124

Foldseek 3Di:
DDPVVVVVVVVVVVVVLVPDPDPVVVVVVVVVVPPDPPPPPDPVRVVVVVVVVVCCVPPNDDDPVRVVVVCCVVPVVVVDD